Protein AF-A0A833RZD6-F1 (afdb_monomer_lite)

Foldseek 3Di:
DVVVVVVVVVVLVVCCVPPVLVSVLVVQVLFDWPFFADSVQQWDFDPDPVVDDGDTGGSPPTHDDPCCRVAVVCVVVVPDPVVNVVVVVVVVVVVVVPPPDD

pLDDT: mean 72.15, std 14.24, range [36.97, 89.56]

Secondary structure (DSSP, 8-state):
-HHHHHHHHHHHHHHHHHSHHHHHHHHHTTS--SBPPPGGGSEEEE--TTSSS-EEEESTT-B--HHIIIIIHHHHTT--HHHHHHHHHHHHHHHHTTS---

Radius of gyration: 19.31 Å; chains: 1; bounding box: 32×54×48 Å

Organism: NCBI:txid561572

InterPro domains:
  IPR032387 Acetyl-coenzyme A synthetase, N-terminal domain [PF16177] (15-69)
  IPR042099 ANL, N-terminal domain [G3DSA:3.40.50.12780] (3-98)

Sequence (102 aa):
MKNYLEFHVICFFFRSVKNPQEFWSEIAKEFYWETPATEDKFFSYNFDLNKGDIFIKWMEGASTNISFNLLDKNVKSGNDVLEIAFLKYQQETASACYCKTS

Structure (mmCIF, N/CA/C/O backbone):
data_AF-A0A833RZD6-F1
#
_entry.id   AF-A0A833RZD6-F1
#
loop_
_atom_site.group_PDB
_atom_site.id
_atom_site.type_symbol
_atom_site.label_atom_id
_atom_site.label_alt_id
_atom_site.label_comp_id
_atom_site.label_asym_id
_atom_site.label_entity_id
_atom_site.label_seq_id
_atom_site.pdbx_PDB_ins_code
_atom_site.Cartn_x
_atom_site.Cartn_y
_atom_site.Cartn_z
_atom_site.occupancy
_atom_site.B_iso_or_equiv
_atom_site.auth_seq_id
_atom_site.auth_comp_id
_atom_site.auth_asym_id
_atom_site.auth_atom_id
_atom_site.pdbx_PDB_model_num
ATOM 1 N N . MET A 1 1 ? -5.140 -31.746 -11.846 1.00 53.53 1 MET A N 1
ATOM 2 C CA . MET A 1 1 ? -4.418 -30.453 -11.766 1.00 53.53 1 MET A CA 1
ATOM 3 C C . MET A 1 1 ? -5.218 -29.304 -11.140 1.00 53.53 1 MET A C 1
ATOM 5 O O . MET A 1 1 ? -4.578 -28.423 -10.590 1.00 53.53 1 MET A O 1
ATOM 9 N N . LYS A 1 2 ? -6.565 -29.296 -11.131 1.00 53.25 2 LYS A N 1
ATOM 10 C CA . LYS A 1 2 ? -7.349 -28.197 -10.515 1.00 53.25 2 LYS A CA 1
ATOM 11 C C . LYS A 1 2 ? -7.154 -28.029 -8.988 1.00 53.25 2 LYS A C 1
ATOM 13 O O . LYS A 1 2 ? -7.184 -26.908 -8.506 1.00 53.25 2 LYS A O 1
ATOM 18 N N . ASN A 1 3 ? -6.832 -29.101 -8.257 1.00 58.09 3 ASN A N 1
ATOM 19 C CA . ASN A 1 3 ? -6.704 -29.065 -6.787 1.00 58.09 3 ASN A CA 1
ATOM 20 C C . ASN A 1 3 ? -5.425 -28.381 -6.262 1.00 58.09 3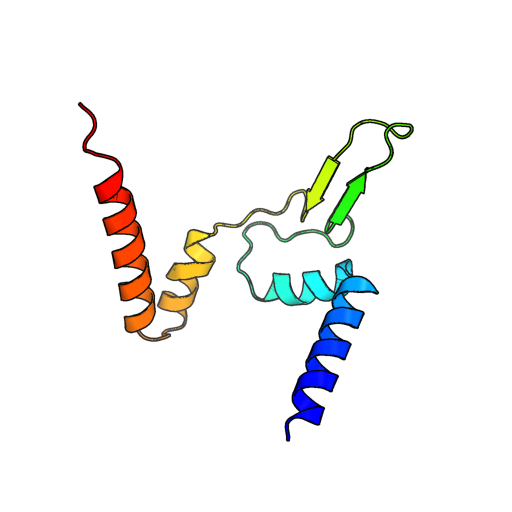 ASN A C 1
ATOM 22 O O . ASN A 1 3 ? -5.402 -27.934 -5.122 1.00 58.09 3 ASN A O 1
ATOM 26 N N . TYR A 1 4 ? -4.361 -28.294 -7.067 1.00 59.62 4 TYR A N 1
ATOM 27 C CA . TYR A 1 4 ? -3.112 -27.644 -6.643 1.00 59.62 4 TYR A CA 1
ATOM 28 C C . TYR A 1 4 ? -3.197 -26.119 -6.733 1.00 59.62 4 TYR A C 1
ATOM 30 O O . TYR A 1 4 ? -2.667 -25.428 -5.866 1.00 59.62 4 TYR A O 1
ATOM 38 N N . LEU A 1 5 ? -3.886 -25.597 -7.756 1.00 59.88 5 LEU A N 1
ATOM 39 C CA . LEU A 1 5 ? -4.088 -24.156 -7.913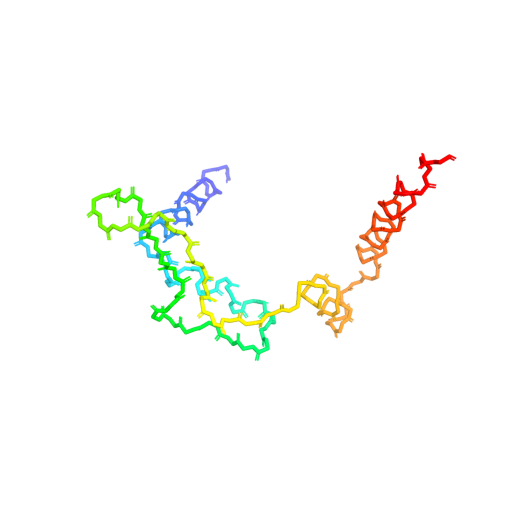 1.00 59.88 5 LEU A CA 1
ATOM 40 C C . LEU A 1 5 ? -4.976 -23.598 -6.792 1.00 59.88 5 LEU A C 1
ATOM 42 O O . LEU A 1 5 ? -4.636 -22.572 -6.213 1.00 59.88 5 LEU A O 1
ATOM 46 N N . GLU A 1 6 ? -6.061 -24.295 -6.434 1.00 61.91 6 GLU A N 1
ATOM 47 C CA . GLU A 1 6 ? -6.906 -23.883 -5.303 1.00 61.91 6 GLU A CA 1
ATOM 48 C C . GLU A 1 6 ? -6.145 -23.913 -3.978 1.00 61.91 6 GLU A C 1
ATOM 50 O O . GLU A 1 6 ? -6.207 -22.948 -3.219 1.00 61.91 6 GLU A O 1
ATOM 55 N N . PHE A 1 7 ? -5.373 -24.972 -3.714 1.00 65.75 7 PHE A N 1
ATOM 56 C CA . PHE A 1 7 ? -4.592 -25.066 -2.481 1.00 65.75 7 PHE A CA 1
ATOM 57 C C . PHE A 1 7 ? -3.568 -23.926 -2.367 1.00 65.75 7 PHE A C 1
ATOM 59 O O . PHE A 1 7 ? -3.436 -23.315 -1.309 1.00 65.75 7 PHE A O 1
ATOM 66 N N . HIS A 1 8 ? -2.892 -23.581 -3.468 1.00 66.56 8 HIS A N 1
ATOM 67 C CA . HIS A 1 8 ? -1.926 -22.485 -3.490 1.00 66.56 8 HIS A CA 1
ATOM 68 C C . HIS A 1 8 ? -2.581 -21.118 -3.234 1.00 66.56 8 HIS A C 1
ATOM 70 O O . HIS A 1 8 ? -2.087 -20.350 -2.409 1.00 66.56 8 HIS A O 1
ATOM 76 N N . VAL A 1 9 ? -3.718 -20.832 -3.877 1.00 73.19 9 VAL A N 1
ATOM 77 C CA . VAL A 1 9 ? -4.460 -19.572 -3.679 1.00 73.19 9 VAL A CA 1
ATOM 78 C C . VAL A 1 9 ? -4.967 -19.450 -2.241 1.00 73.19 9 VAL A C 1
ATOM 80 O O . VAL A 1 9 ? -4.854 -18.385 -1.635 1.00 73.19 9 VAL A O 1
ATOM 83 N N . ILE A 1 10 ? -5.462 -20.547 -1.661 1.00 74.88 10 ILE A N 1
ATOM 84 C CA . ILE A 1 10 ? -5.917 -20.585 -0.268 1.00 74.88 10 ILE A CA 1
ATOM 85 C C . ILE A 1 10 ? -4.754 -20.283 0.688 1.00 74.88 10 ILE A C 1
ATOM 87 O O . ILE A 1 10 ? -4.897 -19.450 1.582 1.00 74.88 10 ILE A O 1
ATOM 91 N N . CYS A 1 11 ? -3.581 -20.894 0.489 1.00 73.62 11 CYS A N 1
ATOM 92 C CA . CYS A 1 11 ? -2.392 -20.607 1.297 1.00 73.62 11 CYS A CA 1
ATOM 93 C C . CYS A 1 11 ? -1.939 -19.146 1.177 1.00 73.62 11 CYS A C 1
ATOM 95 O O . CYS A 1 11 ? -1.588 -18.528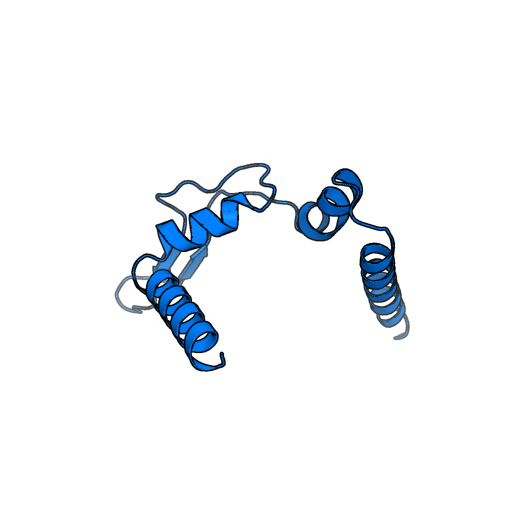 2.183 1.00 73.62 11 CYS A O 1
ATOM 97 N N . PHE A 1 12 ? -1.977 -18.593 -0.035 1.00 77.06 12 PHE A N 1
ATOM 98 C CA . PHE A 1 12 ? -1.600 -17.208 -0.303 1.00 77.06 12 PHE A CA 1
ATOM 99 C C . PHE A 1 12 ? -2.537 -16.218 0.405 1.00 77.06 12 PHE A C 1
ATOM 101 O O . PHE A 1 12 ? -2.073 -15.311 1.094 1.00 77.06 12 PHE A O 1
ATOM 108 N N . PHE A 1 13 ? -3.851 -16.453 0.341 1.00 77.62 13 PHE A N 1
ATOM 109 C CA . PHE A 1 13 ? -4.845 -15.672 1.080 1.00 77.62 13 PHE A CA 1
ATOM 110 C C . PHE A 1 13 ? -4.670 -15.792 2.601 1.00 77.62 13 PHE A C 1
ATOM 112 O O . PHE A 1 13 ? -4.677 -14.795 3.318 1.00 77.62 13 PHE A O 1
ATOM 119 N N . PHE A 1 14 ? -4.460 -17.003 3.123 1.00 83.88 14 PHE A N 1
ATOM 120 C CA . PHE A 1 14 ? -4.243 -17.173 4.561 1.00 83.88 14 PHE A CA 1
ATOM 121 C C . PHE A 1 14 ? -2.995 -16.439 5.054 1.00 83.88 14 PHE A C 1
ATOM 123 O O . PHE A 1 14 ? -3.009 -15.909 6.166 1.00 83.88 14 PHE A O 1
ATOM 130 N N . ARG A 1 15 ? -1.928 -16.392 4.248 1.00 82.50 15 ARG A N 1
ATOM 131 C CA . ARG A 1 15 ? -0.697 -15.672 4.591 1.00 82.50 15 ARG A CA 1
ATOM 132 C C . ARG A 1 15 ? -0.916 -14.157 4.614 1.00 82.50 15 ARG A C 1
ATOM 134 O O . ARG A 1 15 ? -0.469 -13.520 5.564 1.00 82.50 15 ARG A O 1
ATOM 141 N N . SER A 1 16 ? -1.652 -13.610 3.643 1.00 82.12 16 SER A N 1
ATOM 142 C CA . SER A 1 16 ? -1.938 -12.170 3.574 1.00 82.12 16 SER A CA 1
ATOM 143 C C . SER A 1 16 ? -2.784 -11.662 4.742 1.00 82.12 16 SER A C 1
ATOM 145 O O . SER A 1 16 ? -2.616 -10.522 5.170 1.00 82.12 16 SER A O 1
ATOM 147 N N . VAL A 1 17 ? -3.659 -12.512 5.290 1.00 82.56 17 VAL A N 1
ATOM 148 C CA . VAL A 1 17 ? -4.511 -12.169 6.438 1.00 82.56 17 VAL A CA 1
ATOM 149 C C . VAL A 1 17 ? -3.807 -12.403 7.776 1.00 82.56 17 VAL A C 1
ATOM 151 O O . VAL A 1 17 ? -3.963 -11.594 8.687 1.00 82.56 17 VAL A O 1
ATOM 154 N N . LYS A 1 18 ? -3.044 -13.498 7.927 1.00 85.06 18 LYS A N 1
ATOM 155 C CA . LYS A 1 18 ? -2.377 -13.827 9.202 1.00 85.06 18 LYS A CA 1
ATOM 156 C C . LYS A 1 18 ? -1.200 -12.906 9.507 1.00 85.06 18 LYS A C 1
ATOM 158 O O . LYS A 1 18 ? -1.097 -12.426 10.630 1.00 85.06 18 LYS A O 1
ATOM 163 N N . ASN A 1 19 ? -0.348 -12.657 8.513 1.00 84.69 19 ASN A N 1
ATOM 164 C CA . ASN A 1 19 ? 0.852 -11.835 8.653 1.00 84.69 19 ASN A CA 1
ATOM 165 C C . ASN A 1 19 ? 0.846 -10.735 7.579 1.00 84.69 19 ASN A C 1
ATOM 167 O O . ASN A 1 19 ? 1.655 -10.784 6.649 1.00 84.69 19 ASN A O 1
ATOM 171 N N . PRO A 1 20 ? -0.064 -9.746 7.672 1.00 81.69 20 PRO A N 1
ATOM 172 C CA . PRO A 1 20 ? -0.236 -8.747 6.623 1.00 81.69 20 PRO A CA 1
ATOM 173 C C . PRO A 1 20 ? 1.040 -7.935 6.395 1.00 81.69 20 PRO A C 1
ATOM 175 O O . PRO A 1 20 ? 1.450 -7.759 5.256 1.00 81.69 20 PRO A O 1
ATOM 178 N N . GLN A 1 21 ? 1.708 -7.485 7.456 1.00 81.56 21 GLN A N 1
ATOM 179 C CA . GLN A 1 21 ? 2.913 -6.663 7.339 1.00 81.56 21 GLN A CA 1
ATOM 180 C C . GLN A 1 21 ? 4.026 -7.376 6.560 1.00 81.56 21 GLN A C 1
ATOM 182 O O . GLN A 1 21 ? 4.524 -6.842 5.577 1.00 81.56 21 GLN A O 1
ATOM 187 N N . GLU A 1 22 ? 4.373 -8.600 6.955 1.00 83.56 22 GLU A N 1
ATOM 188 C CA . GLU A 1 22 ? 5.414 -9.394 6.296 1.00 83.56 22 GLU A CA 1
ATOM 189 C C . GLU A 1 22 ? 5.044 -9.682 4.835 1.00 83.56 22 GLU A C 1
ATOM 191 O O . GLU A 1 22 ? 5.807 -9.366 3.924 1.00 83.56 22 GLU A O 1
ATOM 196 N N . PHE A 1 23 ? 3.836 -10.195 4.601 1.00 86.25 23 PHE A N 1
ATOM 197 C CA . PHE A 1 23 ? 3.356 -10.554 3.271 1.00 86.25 23 PHE A CA 1
ATOM 198 C C . PHE A 1 23 ? 3.317 -9.361 2.308 1.00 86.25 23 PHE A C 1
ATOM 200 O O . PHE A 1 23 ? 3.845 -9.424 1.199 1.00 86.25 23 PHE A O 1
ATOM 207 N N . TRP A 1 24 ? 2.706 -8.251 2.722 1.00 82.25 24 TRP A N 1
ATOM 208 C CA . TRP A 1 24 ? 2.589 -7.076 1.867 1.00 82.25 24 TRP A CA 1
ATOM 209 C C . TRP A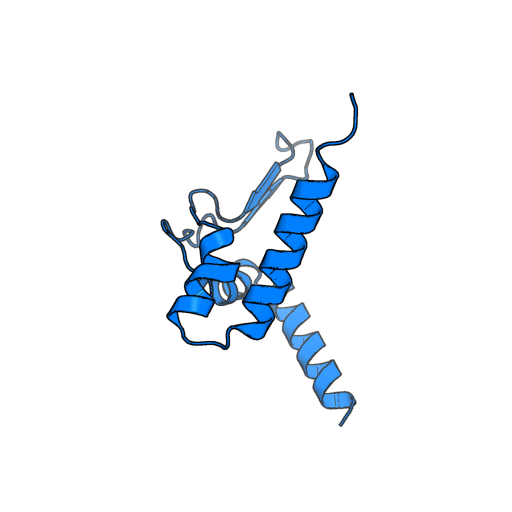 1 24 ? 3.930 -6.352 1.711 1.00 82.25 24 TRP A C 1
ATOM 211 O O . TRP A 1 24 ? 4.162 -5.755 0.662 1.00 82.25 24 TRP A O 1
ATOM 221 N N . SER A 1 25 ? 4.841 -6.450 2.689 1.00 83.38 25 SER A N 1
ATOM 222 C CA . SER A 1 25 ? 6.209 -5.940 2.538 1.00 83.38 25 SER A CA 1
ATOM 223 C C . SER A 1 25 ? 7.006 -6.705 1.477 1.00 83.38 25 SER A C 1
ATOM 225 O O . SER A 1 25 ? 7.793 -6.095 0.757 1.00 83.38 25 SER A O 1
ATOM 227 N N . GLU A 1 26 ? 6.789 -8.019 1.332 1.00 85.62 26 GLU A N 1
ATOM 228 C CA . GLU A 1 26 ? 7.409 -8.818 0.267 1.00 85.62 26 GLU A CA 1
ATOM 229 C C . GLU A 1 26 ? 6.949 -8.339 -1.109 1.00 85.62 26 GLU A C 1
ATOM 231 O O . GLU A 1 26 ? 7.783 -8.084 -1.973 1.00 85.62 26 GLU A O 1
ATOM 236 N N . ILE A 1 27 ? 5.642 -8.120 -1.275 1.00 83.69 27 ILE A N 1
ATOM 237 C CA . ILE A 1 27 ? 5.070 -7.582 -2.516 1.00 83.69 27 ILE A CA 1
ATOM 238 C C . ILE A 1 27 ? 5.572 -6.154 -2.771 1.00 83.69 27 ILE A C 1
ATOM 240 O O . ILE A 1 27 ? 5.918 -5.802 -3.895 1.00 83.69 27 ILE A O 1
ATOM 244 N N . ALA A 1 28 ? 5.668 -5.319 -1.733 1.00 83.69 28 ALA A N 1
ATOM 245 C CA . ALA A 1 28 ? 6.144 -3.945 -1.869 1.00 83.69 28 ALA A CA 1
ATOM 246 C C . ALA A 1 28 ? 7.586 -3.864 -2.400 1.00 83.69 28 ALA A C 1
ATOM 248 O O . ALA A 1 28 ? 7.893 -2.924 -3.132 1.00 83.69 28 ALA A O 1
ATOM 249 N N . LYS A 1 29 ? 8.451 -4.850 -2.105 1.00 83.44 29 LYS A N 1
ATOM 250 C CA . LYS A 1 29 ? 9.832 -4.924 -2.631 1.00 83.44 29 LYS A CA 1
ATOM 251 C C . LYS A 1 29 ? 9.891 -5.091 -4.148 1.00 83.44 29 LYS A C 1
ATOM 253 O O . LYS A 1 29 ? 10.914 -4.775 -4.751 1.00 83.44 29 LYS A O 1
ATOM 258 N N . GLU A 1 30 ? 8.823 -5.578 -4.772 1.00 82.94 30 GLU A N 1
ATOM 259 C CA . GLU A 1 30 ? 8.756 -5.685 -6.226 1.00 82.94 30 GLU A CA 1
ATOM 260 C C . GLU A 1 30 ? 8.572 -4.320 -6.891 1.00 82.94 30 GLU A C 1
ATOM 262 O O . GLU A 1 30 ? 8.884 -4.169 -8.069 1.00 82.94 30 GLU A O 1
ATOM 267 N N . PHE A 1 31 ? 8.110 -3.303 -6.168 1.00 81.75 31 PHE A N 1
ATOM 268 C CA . PHE A 1 31 ? 7.920 -1.961 -6.705 1.00 81.75 31 PHE A CA 1
ATOM 269 C C . PHE A 1 31 ? 9.137 -1.073 -6.448 1.00 81.75 31 PHE A C 1
ATOM 271 O O . PHE A 1 31 ? 9.902 -1.248 -5.502 1.00 81.75 31 PHE A O 1
ATOM 278 N N . TYR A 1 32 ? 9.316 -0.089 -7.319 1.00 82.31 32 TYR A N 1
ATOM 279 C CA . TYR A 1 32 ? 10.228 1.015 -7.097 1.00 82.31 32 TYR A CA 1
ATOM 280 C C . TYR A 1 32 ? 9.642 1.968 -6.055 1.00 82.31 32 TYR A C 1
ATOM 282 O O . TYR A 1 32 ? 8.495 2.406 -6.175 1.00 82.31 32 TYR A O 1
ATOM 290 N N . TRP A 1 33 ? 10.456 2.319 -5.068 1.00 83.69 33 TRP A N 1
ATOM 291 C CA . TRP A 1 33 ? 10.149 3.307 -4.042 1.00 83.69 33 TRP A CA 1
ATOM 292 C C . TRP A 1 33 ? 11.271 4.336 -4.012 1.00 83.69 33 TRP A C 1
ATOM 294 O O . TRP A 1 33 ? 12.445 3.970 -4.027 1.00 83.69 33 TRP A O 1
ATOM 304 N N . GLU A 1 34 ? 10.910 5.615 -3.965 1.00 84.69 34 GLU A N 1
ATOM 305 C CA . GLU A 1 34 ? 11.873 6.693 -3.723 1.00 84.69 34 GLU A CA 1
ATOM 306 C C . GLU A 1 34 ? 12.245 6.718 -2.239 1.00 84.69 34 GLU A C 1
ATOM 308 O O . GLU A 1 34 ? 13.422 6.726 -1.888 1.00 84.69 34 GLU A O 1
ATOM 313 N N . THR A 1 35 ? 11.225 6.641 -1.378 1.00 84.50 35 THR A N 1
ATOM 314 C CA . THR A 1 35 ? 11.376 6.422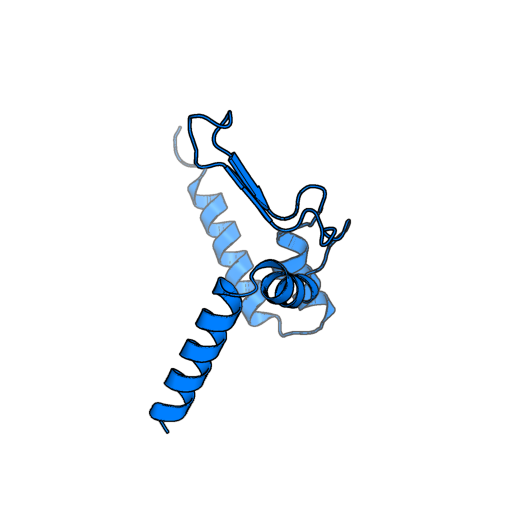 0.061 1.00 84.50 35 THR A CA 1
ATOM 315 C C . THR A 1 35 ? 10.642 5.132 0.420 1.00 84.50 35 THR A C 1
ATOM 317 O O . THR A 1 35 ? 9.413 5.095 0.295 1.00 84.50 35 THR A O 1
ATOM 320 N N . PRO A 1 36 ? 11.347 4.057 0.815 1.00 80.94 36 PRO A N 1
ATOM 321 C CA . PRO A 1 36 ? 10.706 2.800 1.179 1.00 80.94 36 PRO A CA 1
ATOM 322 C C . PRO A 1 36 ? 9.917 2.941 2.486 1.00 80.94 36 PRO A C 1
ATOM 324 O O . PRO A 1 36 ? 10.299 3.692 3.384 1.00 80.94 36 PRO A O 1
ATOM 327 N N . ALA A 1 37 ? 8.821 2.190 2.596 1.00 81.25 37 ALA A N 1
ATOM 328 C CA . ALA A 1 37 ? 8.043 2.113 3.827 1.00 81.25 37 ALA A CA 1
ATOM 329 C C . ALA A 1 37 ? 8.861 1.452 4.943 1.00 81.25 37 ALA A C 1
ATOM 331 O O . ALA A 1 37 ? 9.536 0.447 4.708 1.00 81.25 37 ALA A O 1
ATOM 332 N N . THR A 1 38 ? 8.769 1.979 6.162 1.00 80.06 38 THR A N 1
ATOM 333 C CA . THR A 1 38 ? 9.325 1.306 7.336 1.00 80.06 38 THR A CA 1
ATOM 334 C C . THR A 1 38 ? 8.353 0.237 7.834 1.00 80.06 38 THR A C 1
ATOM 336 O O . THR A 1 38 ? 7.132 0.397 7.759 1.00 80.06 38 THR A O 1
ATOM 339 N N . GLU A 1 39 ? 8.890 -0.886 8.313 1.00 72.31 39 GLU A N 1
ATOM 340 C CA . GLU A 1 39 ? 8.089 -2.047 8.722 1.00 72.31 39 GLU A CA 1
ATOM 341 C C . GLU A 1 39 ? 7.065 -1.687 9.815 1.00 72.31 39 GLU A C 1
ATOM 343 O O . GLU A 1 39 ? 5.913 -2.106 9.750 1.00 72.31 39 GLU A O 1
ATOM 348 N N . ASP A 1 40 ? 7.446 -0.825 10.758 1.00 74.62 40 ASP A N 1
ATOM 349 C CA . ASP A 1 40 ? 6.616 -0.333 11.864 1.00 74.62 40 ASP A CA 1
ATOM 350 C C . ASP A 1 40 ? 5.419 0.532 11.427 1.00 74.62 40 ASP A C 1
ATOM 352 O O . ASP A 1 40 ? 4.464 0.684 12.188 1.00 74.62 40 ASP A O 1
ATOM 356 N N . LYS A 1 41 ? 5.440 1.083 10.207 1.00 77.69 41 LYS A N 1
ATOM 357 C CA . LYS A 1 41 ? 4.393 1.973 9.666 1.00 77.69 41 LYS A CA 1
ATOM 358 C C . LYS A 1 41 ? 3.748 1.439 8.394 1.00 77.69 41 LYS A C 1
ATOM 360 O O . LYS A 1 41 ? 3.137 2.185 7.624 1.00 77.69 41 LYS A O 1
ATOM 365 N N . PHE A 1 42 ? 3.863 0.134 8.172 1.00 81.19 42 PHE A N 1
ATOM 366 C CA . PHE A 1 42 ? 3.361 -0.485 6.957 1.00 81.19 42 PHE A CA 1
ATOM 367 C C . PHE A 1 42 ? 1.829 -0.437 6.861 1.00 81.19 42 PHE A C 1
ATOM 369 O O . PHE A 1 42 ? 1.280 -0.140 5.801 1.00 81.19 42 PHE A O 1
ATOM 376 N N . PHE A 1 43 ? 1.126 -0.697 7.964 1.00 82.25 43 PHE A N 1
ATOM 377 C CA . PHE A 1 43 ? -0.334 -0.679 8.002 1.00 82.25 43 PHE A CA 1
ATOM 378 C C . PHE A 1 43 ? -0.836 -0.288 9.391 1.00 82.25 43 PHE A C 1
ATOM 380 O O . PHE A 1 43 ? -0.485 -0.918 10.385 1.00 82.25 43 PHE A O 1
ATOM 387 N N . SER A 1 44 ? -1.666 0.750 9.460 1.00 83.88 44 SER A N 1
ATOM 388 C CA . SER A 1 44 ? -2.257 1.237 10.704 1.00 83.88 44 SER A CA 1
ATOM 389 C C . SER A 1 44 ? -3.697 1.658 10.456 1.00 83.88 44 SER A C 1
ATOM 391 O O . SER A 1 44 ? -3.985 2.374 9.499 1.00 83.88 44 SER A O 1
ATOM 393 N N . TYR A 1 45 ? -4.621 1.214 11.300 1.00 86.88 45 TYR A N 1
ATOM 394 C CA . TYR A 1 45 ? -6.030 1.552 11.165 1.00 86.88 45 TYR A CA 1
ATOM 395 C C . TYR A 1 45 ? -6.700 1.696 12.527 1.00 86.88 45 TYR A C 1
ATOM 397 O O . TYR A 1 45 ? -6.337 1.029 13.496 1.00 86.88 45 TYR A O 1
ATOM 405 N N . ASN A 1 46 ? -7.728 2.535 12.575 1.00 89.56 46 ASN A N 1
ATOM 406 C CA . ASN A 1 46 ? -8.669 2.612 13.676 1.00 89.56 46 ASN A CA 1
ATOM 407 C C . ASN A 1 46 ? -10.093 2.590 13.112 1.00 89.56 46 ASN A C 1
ATOM 409 O O . ASN A 1 46 ? -10.453 3.451 12.316 1.00 89.56 46 ASN A O 1
ATOM 413 N N . PHE A 1 47 ? -10.893 1.615 13.544 1.00 87.25 47 PHE A N 1
ATOM 414 C CA . PHE A 1 47 ? -12.331 1.532 13.250 1.00 87.25 47 PHE A CA 1
ATOM 415 C C . PHE A 1 47 ? -13.197 1.760 14.497 1.00 87.25 47 PHE A C 1
ATOM 417 O O . PHE A 1 47 ? -14.422 1.727 14.409 1.00 87.25 47 PHE A O 1
ATOM 424 N N . ASP A 1 48 ? -12.580 1.950 15.664 1.00 85.56 48 ASP A N 1
ATOM 425 C CA . ASP A 1 48 ? -13.284 2.121 16.929 1.00 85.56 48 ASP A CA 1
ATOM 426 C C . ASP A 1 48 ? -13.552 3.607 17.172 1.00 85.56 48 ASP A C 1
ATOM 428 O O . ASP A 1 48 ? -12.630 4.389 17.418 1.00 85.56 48 ASP A O 1
ATOM 432 N N . LEU A 1 49 ? -14.835 3.973 17.134 1.00 84.81 49 LEU A N 1
ATOM 433 C CA . LEU A 1 49 ? -15.318 5.330 17.398 1.00 84.81 49 LEU A CA 1
ATOM 434 C C . LEU A 1 49 ? -14.952 5.830 18.806 1.00 84.81 49 LEU A C 1
ATOM 436 O O . LEU A 1 49 ? -14.919 7.035 19.033 1.00 84.81 49 LEU A O 1
ATOM 440 N N . ASN A 1 50 ? -14.665 4.930 19.755 1.00 88.31 50 ASN A N 1
ATOM 441 C CA . ASN A 1 50 ? -14.304 5.300 21.126 1.00 88.31 50 ASN A CA 1
ATOM 442 C C . ASN A 1 50 ? -12.802 5.559 21.306 1.00 88.31 50 ASN A C 1
ATOM 444 O O . ASN A 1 50 ? -12.399 6.124 22.320 1.00 88.31 50 ASN A O 1
ATOM 448 N N . LYS A 1 51 ? -11.961 5.128 20.357 1.00 82.62 51 LYS A N 1
ATOM 449 C CA . LYS A 1 51 ? -10.494 5.259 20.434 1.00 82.62 51 LYS A CA 1
ATOM 450 C C . LYS A 1 51 ? -9.950 6.482 19.694 1.00 82.62 51 LYS A C 1
ATOM 452 O O . LYS A 1 51 ? -8.737 6.674 19.663 1.00 82.62 51 LYS A O 1
ATOM 457 N N . GLY A 1 52 ? -10.835 7.309 19.137 1.00 85.75 52 GLY A N 1
ATOM 458 C CA . GLY A 1 52 ? -10.499 8.507 18.372 1.00 85.75 52 GLY A CA 1
ATOM 459 C C . GLY A 1 52 ? -10.990 8.418 16.931 1.00 85.75 52 GLY A C 1
ATOM 460 O O . GLY A 1 52 ? -11.891 7.640 16.617 1.00 85.75 52 GLY A O 1
ATOM 461 N N . ASP A 1 53 ? -10.389 9.221 16.055 1.00 86.88 53 ASP A N 1
ATOM 462 C CA . ASP A 1 53 ? -10.801 9.319 14.657 1.00 86.88 53 ASP A CA 1
ATOM 463 C C . ASP A 1 53 ? -10.643 7.988 13.914 1.00 86.88 53 ASP A C 1
ATOM 465 O O . ASP A 1 53 ? -9.684 7.236 14.123 1.00 86.88 53 ASP A O 1
ATOM 469 N N . ILE A 1 54 ? -11.587 7.708 13.015 1.00 89.19 54 ILE A N 1
ATOM 470 C CA . ILE A 1 54 ? -11.496 6.567 12.107 1.00 89.19 54 ILE A CA 1
ATOM 471 C C . ILE A 1 54 ? -10.451 6.892 11.045 1.00 89.19 54 ILE A C 1
ATOM 473 O O . ILE A 1 54 ? -10.575 7.879 10.320 1.00 89.19 54 ILE A O 1
ATOM 477 N N . PHE A 1 55 ? -9.440 6.039 10.917 1.00 89.06 55 PHE A N 1
ATOM 478 C CA . PHE A 1 55 ? -8.427 6.180 9.879 1.00 89.06 55 PHE A CA 1
ATOM 479 C C . PHE A 1 55 ? -7.976 4.824 9.357 1.00 89.06 55 PHE A C 1
ATOM 481 O O . PHE A 1 55 ? -8.018 3.813 10.056 1.00 89.06 55 PHE A O 1
ATOM 488 N N . ILE A 1 56 ? -7.495 4.823 8.118 1.00 89.06 56 ILE A N 1
ATOM 489 C CA . ILE A 1 56 ? -6.781 3.705 7.514 1.00 89.06 56 ILE A CA 1
ATOM 490 C C . ILE A 1 56 ? -5.566 4.309 6.819 1.00 89.06 56 ILE A C 1
ATOM 492 O O . ILE A 1 56 ? -5.706 5.137 5.920 1.00 89.06 56 ILE A O 1
ATOM 496 N N . LYS A 1 57 ? -4.376 3.918 7.257 1.00 87.00 57 LYS A N 1
ATOM 497 C CA . LYS A 1 57 ? -3.092 4.381 6.745 1.00 87.00 57 LYS A CA 1
ATOM 498 C C . LYS A 1 57 ? -2.281 3.184 6.279 1.00 87.00 57 LYS A C 1
ATOM 500 O O . LYS A 1 57 ? -2.139 2.195 6.996 1.00 87.00 57 LYS A O 1
ATOM 505 N N . TRP A 1 58 ? -1.733 3.305 5.080 1.00 85.06 58 TRP A N 1
ATOM 506 C CA . TRP A 1 58 ? -0.843 2.322 4.479 1.00 85.06 58 TRP A CA 1
ATOM 507 C C . TRP A 1 58 ? 0.481 2.991 4.144 1.00 85.06 58 TRP A C 1
ATOM 509 O O . TRP A 1 58 ? 0.476 4.087 3.585 1.00 85.06 58 TRP A O 1
ATOM 519 N N . MET A 1 59 ? 1.584 2.315 4.469 1.00 83.62 59 MET A N 1
ATOM 520 C CA . MET A 1 59 ? 2.954 2.707 4.130 1.00 83.62 59 MET A CA 1
ATOM 521 C C . MET A 1 59 ? 3.233 4.182 4.462 1.00 83.62 59 MET A C 1
ATOM 523 O O . MET A 1 59 ? 3.667 4.964 3.617 1.00 83.62 59 MET A O 1
ATOM 527 N N . GLU A 1 60 ? 2.926 4.581 5.699 1.00 83.62 60 GLU A N 1
ATOM 528 C CA . GLU A 1 60 ? 2.998 5.984 6.112 1.00 83.62 60 GLU A CA 1
ATOM 529 C C . GLU A 1 60 ? 4.449 6.487 6.069 1.00 83.62 60 GLU A C 1
ATOM 531 O O . GLU A 1 60 ? 5.330 5.958 6.744 1.00 83.62 60 GLU A O 1
ATOM 536 N N . GLY A 1 61 ? 4.688 7.530 5.268 1.00 81.56 61 GLY A N 1
ATOM 537 C CA . GLY A 1 61 ? 6.022 8.090 5.029 1.00 81.56 61 GLY A CA 1
ATOM 538 C C . GLY A 1 61 ? 6.756 7.503 3.820 1.00 81.56 61 GLY A C 1
ATOM 539 O O . GLY A 1 61 ? 7.824 8.004 3.476 1.00 81.56 61 GLY A O 1
ATOM 540 N N . ALA A 1 62 ? 6.191 6.498 3.147 1.00 86.12 62 ALA A N 1
ATOM 541 C CA . ALA A 1 62 ? 6.728 6.003 1.887 1.00 86.12 62 ALA A CA 1
ATOM 542 C C . ALA A 1 62 ? 6.338 6.921 0.721 1.00 86.12 62 ALA A C 1
ATOM 544 O O . ALA A 1 62 ? 5.220 7.440 0.667 1.00 86.12 62 ALA A O 1
ATOM 545 N N . SER A 1 63 ? 7.241 7.087 -0.244 1.00 84.00 63 SER A N 1
ATOM 546 C CA . SER A 1 63 ? 6.980 7.832 -1.476 1.00 84.00 63 SER A CA 1
ATOM 547 C C . SER A 1 63 ? 7.332 6.990 -2.695 1.00 84.00 63 SER A C 1
ATOM 549 O O . SER A 1 63 ? 8.387 6.355 -2.767 1.00 84.00 63 SER A O 1
ATOM 551 N N . THR A 1 64 ? 6.424 6.968 -3.666 1.00 84.50 64 THR A N 1
ATOM 552 C CA . THR A 1 64 ? 6.627 6.298 -4.947 1.00 84.50 64 THR A CA 1
ATOM 553 C C . THR A 1 64 ? 5.891 7.030 -6.059 1.00 84.50 64 THR A C 1
ATOM 555 O O . THR A 1 64 ? 4.894 7.715 -5.825 1.00 84.50 64 THR A O 1
ATOM 558 N N . ASN A 1 65 ? 6.375 6.850 -7.284 1.00 82.75 65 ASN A N 1
ATOM 559 C CA . ASN A 1 65 ? 5.717 7.304 -8.492 1.00 82.75 65 ASN A CA 1
ATOM 560 C C . ASN A 1 65 ? 5.033 6.110 -9.178 1.00 82.75 65 ASN A C 1
ATOM 562 O O . ASN A 1 65 ? 5.689 5.175 -9.647 1.00 82.75 65 ASN A O 1
ATOM 566 N N . ILE A 1 66 ? 3.700 6.144 -9.247 1.00 78.94 66 ILE A N 1
ATOM 567 C CA . ILE A 1 66 ? 2.909 5.061 -9.849 1.00 78.94 66 ILE A CA 1
ATOM 568 C C . ILE A 1 66 ? 3.188 4.903 -11.351 1.00 78.94 66 ILE A C 1
ATOM 570 O O . ILE A 1 66 ? 3.277 3.779 -11.843 1.00 78.94 66 ILE A O 1
ATOM 574 N N . SER A 1 67 ? 3.403 6.011 -12.068 1.00 72.94 67 SER A N 1
ATOM 575 C CA . SER A 1 67 ? 3.716 6.013 -13.502 1.00 72.94 67 SER A CA 1
ATOM 576 C C . SER A 1 67 ? 5.074 5.373 -13.775 1.00 72.94 67 SER A C 1
ATOM 578 O O . SER A 1 67 ? 5.215 4.609 -14.729 1.00 72.94 67 SER A O 1
ATOM 580 N N . PHE A 1 68 ? 6.048 5.608 -12.892 1.00 75.62 68 PHE A N 1
ATOM 581 C CA . PHE A 1 68 ? 7.363 4.984 -12.996 1.00 75.62 68 PHE A CA 1
ATOM 582 C C . PHE A 1 68 ? 7.285 3.462 -12.827 1.00 75.62 68 PHE A C 1
ATOM 584 O O . PHE A 1 68 ? 7.928 2.713 -13.559 1.00 75.62 68 PHE A O 1
ATOM 591 N N . ASN A 1 69 ? 6.466 2.990 -11.887 1.00 78.44 69 ASN A N 1
ATOM 592 C CA . ASN A 1 69 ? 6.278 1.561 -11.650 1.00 78.44 69 ASN A CA 1
ATOM 593 C C . ASN A 1 69 ? 5.549 0.841 -12.789 1.00 78.44 69 ASN A C 1
ATOM 595 O O . ASN A 1 69 ? 5.915 -0.283 -13.122 1.00 78.44 69 ASN A O 1
ATOM 599 N N . LEU A 1 70 ? 4.535 1.478 -13.381 1.00 71.19 70 LEU A N 1
ATOM 600 C CA . LEU A 1 70 ? 3.723 0.880 -14.445 1.00 71.19 70 LEU A CA 1
ATOM 601 C C . LEU A 1 70 ? 4.402 0.921 -15.819 1.00 71.19 70 LEU A C 1
ATOM 603 O O . LEU A 1 70 ? 4.238 -0.007 -16.611 1.00 71.19 70 LEU A O 1
ATOM 607 N N . LEU A 1 71 ? 5.139 1.994 -16.117 1.00 67.81 71 LEU A N 1
ATOM 608 C CA . LEU A 1 71 ? 5.666 2.254 -17.457 1.00 67.81 71 LEU A CA 1
ATOM 609 C C . LEU A 1 71 ? 7.193 2.229 -17.460 1.00 67.81 71 LEU A C 1
ATOM 611 O O . LEU A 1 71 ? 7.792 1.351 -18.078 1.00 67.81 71 LEU A O 1
ATOM 615 N N . ASP A 1 72 ? 7.838 3.145 -16.737 1.00 68.44 72 ASP A N 1
ATOM 616 C CA . ASP A 1 72 ? 9.283 3.373 -16.878 1.00 68.44 72 ASP A CA 1
ATOM 617 C C . ASP A 1 72 ? 10.132 2.180 -16.430 1.00 68.44 72 ASP A C 1
ATOM 619 O O . ASP A 1 72 ? 11.165 1.892 -17.037 1.00 68.44 72 ASP A O 1
ATOM 623 N N . LYS A 1 73 ? 9.700 1.455 -15.393 1.00 69.06 73 LYS A N 1
ATOM 624 C CA . LYS A 1 73 ? 10.367 0.233 -14.931 1.00 69.06 73 LYS A CA 1
ATOM 625 C C . LYS A 1 73 ? 10.345 -0.853 -16.010 1.00 69.06 73 LYS A C 1
ATOM 627 O O . LYS A 1 73 ? 11.376 -1.477 -16.248 1.00 69.06 73 LYS A O 1
ATOM 632 N N . ASN A 1 74 ? 9.209 -1.024 -16.687 1.00 68.31 74 ASN A N 1
ATOM 633 C CA . ASN A 1 74 ? 9.020 -2.026 -17.738 1.00 68.31 74 ASN A CA 1
ATOM 634 C C . ASN A 1 74 ? 9.781 -1.661 -19.022 1.00 68.31 74 ASN A C 1
ATOM 636 O O . ASN A 1 74 ? 10.411 -2.529 -19.626 1.00 68.31 74 ASN A O 1
ATOM 640 N N . VAL A 1 75 ? 9.808 -0.370 -19.387 1.00 66.00 75 VAL A N 1
ATOM 641 C CA . VAL A 1 75 ? 10.639 0.134 -20.497 1.00 66.00 75 VAL A CA 1
ATOM 642 C C . VAL A 1 75 ? 12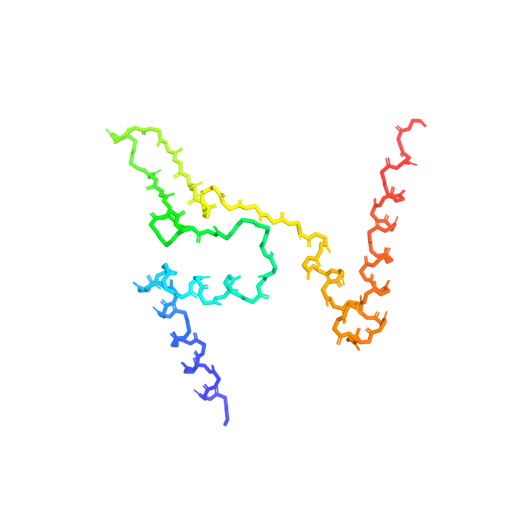.125 -0.106 -20.209 1.00 66.00 75 VAL A C 1
ATOM 644 O O . VAL A 1 75 ? 12.853 -0.590 -21.074 1.00 66.00 75 VAL A O 1
ATOM 647 N N . LYS A 1 76 ? 12.595 0.205 -18.992 1.00 64.94 76 LYS A N 1
ATOM 648 C CA . LYS A 1 76 ? 14.008 0.040 -18.603 1.00 64.94 76 LYS A CA 1
ATOM 649 C C . LYS A 1 76 ? 14.440 -1.420 -18.488 1.00 64.94 76 LYS A C 1
ATOM 651 O O . LYS A 1 76 ? 15.608 -1.709 -18.731 1.00 64.94 76 LYS A O 1
ATOM 656 N N . SER A 1 77 ? 13.535 -2.327 -18.120 1.00 65.75 77 SER A N 1
ATOM 657 C CA . SER A 1 77 ? 13.825 -3.762 -18.036 1.00 65.75 77 SER A CA 1
ATOM 658 C C . SER A 1 77 ? 13.786 -4.477 -19.390 1.00 65.75 77 SER A C 1
ATOM 660 O O . SER A 1 77 ? 14.050 -5.674 -19.435 1.00 65.75 77 SER A O 1
ATOM 662 N N . GLY A 1 78 ? 13.477 -3.768 -20.484 1.00 64.44 78 GLY A N 1
ATOM 663 C CA . GLY A 1 78 ? 13.450 -4.333 -21.835 1.00 64.44 78 GLY A CA 1
ATOM 664 C C . GLY A 1 78 ? 12.258 -5.252 -22.107 1.00 64.44 78 GLY A C 1
ATOM 665 O O . GLY A 1 78 ? 12.320 -6.039 -23.045 1.00 64.44 78 GLY A O 1
ATOM 666 N N . ASN A 1 79 ? 11.190 -5.167 -21.303 1.00 59.97 79 ASN A N 1
ATOM 667 C CA . ASN A 1 79 ? 9.971 -5.937 -21.541 1.00 59.97 79 ASN A CA 1
ATOM 668 C C . ASN A 1 79 ? 9.150 -5.259 -22.647 1.00 59.97 79 ASN A C 1
ATOM 670 O O . ASN A 1 79 ? 8.905 -4.053 -22.612 1.00 59.97 79 ASN A O 1
ATOM 674 N N . ASP A 1 80 ? 8.788 -6.053 -23.652 1.00 54.50 80 ASP A N 1
ATOM 675 C CA . ASP A 1 80 ? 8.396 -5.612 -24.986 1.00 54.50 80 ASP A CA 1
ATOM 676 C C . ASP A 1 80 ? 7.287 -4.545 -25.054 1.00 54.50 80 ASP A C 1
ATOM 678 O O . ASP A 1 80 ? 6.259 -4.564 -24.379 1.00 54.50 80 ASP A O 1
ATOM 682 N N . VAL A 1 81 ? 7.508 -3.641 -26.007 1.00 57.66 81 VAL A N 1
ATOM 683 C CA . VAL A 1 81 ? 6.818 -2.387 -26.355 1.00 57.66 81 VAL A CA 1
ATOM 684 C C . VAL A 1 81 ? 5.288 -2.500 -26.540 1.00 57.66 81 VAL A C 1
ATOM 686 O O . VAL A 1 81 ? 4.591 -1.485 -26.558 1.00 57.66 81 VAL A O 1
ATOM 689 N N . LEU A 1 82 ? 4.739 -3.711 -26.669 1.00 56.56 82 LEU A N 1
ATOM 690 C CA . LEU A 1 82 ? 3.336 -3.947 -27.031 1.00 56.56 82 LEU A CA 1
ATOM 691 C C . LEU A 1 82 ? 2.348 -3.637 -25.896 1.00 56.56 82 LEU A C 1
ATOM 693 O O . LEU A 1 82 ? 1.310 -3.024 -26.147 1.00 56.56 82 LEU A O 1
ATOM 697 N N . GLU A 1 83 ? 2.664 -3.999 -24.652 1.00 57.47 83 GLU A N 1
ATOM 698 C CA . GLU A 1 83 ? 1.762 -3.757 -23.512 1.00 57.47 83 GLU A CA 1
ATOM 699 C C . GLU A 1 83 ? 1.793 -2.283 -23.072 1.00 57.47 83 GLU A C 1
ATOM 701 O O . GLU A 1 83 ? 0.765 -1.674 -22.771 1.00 57.47 83 GLU A O 1
ATOM 706 N N . ILE A 1 84 ? 2.970 -1.659 -23.175 1.00 58.00 84 ILE A N 1
ATOM 707 C CA . ILE A 1 84 ? 3.191 -0.235 -22.893 1.00 58.00 84 ILE A CA 1
ATOM 708 C C . ILE A 1 84 ? 2.457 0.643 -23.920 1.00 58.00 84 ILE A C 1
ATOM 710 O O . ILE A 1 84 ? 1.849 1.651 -23.554 1.00 58.00 84 ILE A O 1
ATOM 714 N N . ALA A 1 85 ? 2.441 0.242 -25.198 1.00 58.19 85 ALA A N 1
ATOM 715 C CA . ALA A 1 85 ? 1.668 0.924 -26.236 1.00 58.19 85 ALA A CA 1
ATOM 716 C C . ALA A 1 85 ? 0.152 0.852 -25.979 1.00 58.19 85 ALA A C 1
ATOM 718 O O . ALA A 1 85 ? -0.553 1.841 -26.189 1.00 58.19 85 ALA A O 1
ATOM 719 N N . PHE A 1 86 ? -0.348 -0.283 -25.475 1.00 58.72 86 PHE A N 1
ATOM 720 C CA . PHE A 1 86 ? -1.766 -0.458 -25.157 1.00 58.72 86 PHE A CA 1
ATOM 721 C C . PHE A 1 86 ? -2.208 0.450 -23.999 1.00 58.72 86 PHE A C 1
ATOM 723 O O . PHE A 1 86 ? -3.239 1.118 -24.092 1.00 58.72 86 PHE A O 1
ATOM 730 N N . LEU A 1 87 ? -1.398 0.552 -22.940 1.00 59.25 87 LEU A N 1
ATOM 731 C CA . LEU A 1 87 ? -1.674 1.437 -21.802 1.00 59.25 87 LEU A CA 1
ATOM 732 C C . LEU A 1 87 ? -1.574 2.923 -22.171 1.00 59.25 87 LEU A C 1
ATOM 734 O O . LEU A 1 87 ? -2.405 3.721 -21.733 1.00 59.25 87 LEU A O 1
ATOM 738 N N . LYS A 1 88 ? -0.613 3.296 -23.025 1.00 57.69 88 LYS A N 1
ATOM 739 C CA . LYS A 1 88 ? -0.503 4.666 -23.544 1.00 57.69 88 LYS A CA 1
ATOM 740 C C . LYS A 1 88 ? -1.737 5.064 -24.360 1.00 57.69 88 LYS A C 1
ATOM 742 O O . LYS A 1 88 ? -2.287 6.141 -24.145 1.00 57.69 88 LYS A O 1
ATOM 747 N N . TYR A 1 89 ? -2.232 4.169 -25.216 1.00 57.19 89 TYR A N 1
ATOM 748 C CA . TYR A 1 89 ? -3.458 4.394 -25.986 1.00 57.19 89 TYR A CA 1
ATOM 749 C C . TYR A 1 89 ? -4.694 4.576 -25.083 1.00 57.19 89 TYR A C 1
ATOM 751 O O . TYR A 1 89 ? -5.534 5.440 -25.335 1.00 57.19 89 TYR A O 1
ATOM 759 N N . GLN A 1 90 ? -4.798 3.819 -23.985 1.00 56.81 90 GLN A N 1
ATOM 760 C CA . GLN A 1 90 ? -5.888 3.972 -23.009 1.00 56.81 90 GLN A CA 1
ATOM 761 C C . GLN A 1 90 ? -5.819 5.306 -22.238 1.00 56.81 90 GLN A C 1
ATOM 763 O O . GLN A 1 90 ? -6.847 5.943 -22.022 1.00 56.81 90 GLN A O 1
ATOM 768 N N . GLN A 1 91 ? -4.630 5.786 -21.858 1.00 55.19 91 GLN A N 1
ATOM 769 C CA . GLN A 1 91 ? -4.496 7.094 -21.196 1.00 55.19 91 GLN A CA 1
ATOM 770 C C . GLN A 1 91 ? -4.755 8.277 -22.143 1.00 55.19 91 GLN A C 1
ATOM 772 O O . GLN A 1 91 ? -5.376 9.266 -21.744 1.00 55.19 91 GLN A O 1
ATOM 777 N N . GLU A 1 92 ? -4.328 8.185 -23.404 1.00 55.59 92 GLU A N 1
ATOM 778 C CA . GLU A 1 92 ? -4.593 9.215 -24.417 1.00 55.59 92 GLU A CA 1
ATOM 779 C C . GLU A 1 92 ? -6.087 9.284 -24.777 1.00 55.59 92 GLU A C 1
ATOM 781 O O . GLU A 1 92 ? -6.645 10.377 -24.878 1.00 55.59 92 GLU A O 1
ATOM 786 N N . THR A 1 93 ? -6.774 8.141 -24.878 1.00 50.16 93 THR A N 1
ATOM 787 C CA . THR A 1 93 ? -8.234 8.096 -25.092 1.00 50.16 93 THR A CA 1
ATOM 788 C C . THR A 1 93 ? -9.025 8.569 -23.870 1.00 50.16 93 THR A C 1
ATOM 790 O O . THR A 1 93 ? -10.009 9.291 -24.034 1.00 50.16 93 THR A O 1
ATOM 793 N N . ALA A 1 94 ? -8.568 8.273 -22.648 1.00 47.78 94 ALA A N 1
ATOM 794 C CA . ALA A 1 94 ? -9.144 8.846 -21.430 1.00 47.78 94 ALA A CA 1
ATOM 795 C C . ALA A 1 94 ? -8.994 10.378 -21.403 1.00 47.78 94 ALA A C 1
ATOM 797 O O . ALA A 1 94 ? -9.954 11.081 -21.102 1.00 47.78 94 ALA A O 1
ATOM 798 N N . SER A 1 95 ? -7.836 10.907 -21.809 1.00 46.03 95 SER A N 1
ATOM 799 C CA . SER A 1 95 ? -7.580 12.355 -21.896 1.00 46.03 95 SER A CA 1
ATOM 800 C C . SER A 1 95 ? -8.391 13.035 -23.010 1.00 46.03 95 SER A C 1
ATOM 802 O O . SER A 1 95 ? -8.839 14.169 -22.846 1.00 46.03 95 SER A O 1
ATOM 804 N N . ALA A 1 96 ? -8.653 12.335 -24.120 1.00 47.16 96 ALA A N 1
ATOM 805 C CA . ALA A 1 96 ? -9.523 12.812 -25.197 1.00 47.16 96 ALA A CA 1
ATOM 806 C C . ALA A 1 96 ? -11.012 12.859 -24.795 1.00 47.16 96 ALA A C 1
ATOM 808 O O . ALA A 1 96 ? -11.770 13.663 -25.339 1.00 47.16 96 ALA A O 1
ATOM 809 N N . CYS A 1 97 ? -11.436 12.049 -23.818 1.00 39.88 97 CYS A N 1
ATOM 810 C CA . CYS A 1 97 ? -12.810 12.048 -23.308 1.00 39.88 97 CYS A CA 1
ATOM 811 C C . CYS A 1 97 ? -13.120 13.208 -22.339 1.00 39.88 97 CYS A C 1
ATOM 813 O O . CYS A 1 97 ? -14.294 13.478 -22.092 1.00 39.88 97 CYS A O 1
ATOM 815 N N . TYR A 1 98 ? -12.114 13.939 -21.841 1.00 40.81 98 TYR A N 1
ATOM 816 C CA . TYR A 1 98 ? -12.308 15.080 -20.928 1.00 40.81 98 TYR A CA 1
ATOM 817 C C . TYR A 1 98 ? -12.407 16.454 -21.610 1.00 40.81 98 TYR A C 1
ATOM 819 O O . TYR A 1 98 ? -12.510 17.465 -20.921 1.00 40.81 98 TYR A O 1
ATOM 827 N N . CYS A 1 99 ? -12.434 16.527 -22.945 1.00 40.72 99 CYS A N 1
ATOM 828 C CA . CYS A 1 99 ? -12.557 17.805 -23.653 1.00 40.72 99 CYS A CA 1
ATOM 829 C C . CYS A 1 99 ? -13.660 17.787 -24.720 1.00 40.72 99 CYS A C 1
ATOM 831 O O . CYS A 1 99 ? -13.376 17.951 -25.901 1.00 40.72 99 CYS A O 1
ATOM 833 N N . LYS A 1 100 ? -14.920 17.585 -24.304 1.00 47.50 100 LYS A N 1
ATOM 834 C CA . LYS A 1 100 ? -16.130 18.096 -24.988 1.00 47.50 100 LYS A CA 1
ATOM 835 C C . LYS A 1 100 ? -17.293 18.261 -24.001 1.00 47.50 100 LYS A C 1
ATOM 837 O O . LYS A 1 100 ? -18.279 17.539 -24.068 1.00 47.50 100 LYS A O 1
ATOM 842 N N . THR A 1 101 ? -17.192 19.247 -23.118 1.00 39.72 101 THR A N 1
ATOM 843 C CA . THR A 1 101 ? -18.367 19.947 -22.575 1.00 39.72 101 THR A CA 1
ATOM 844 C C . THR A 1 101 ? -18.032 21.429 -22.454 1.00 39.72 101 THR A C 1
ATOM 846 O O . THR A 1 101 ? -17.565 21.890 -21.414 1.00 39.72 101 THR A O 1
ATOM 849 N N . SER A 1 102 ? -18.244 22.143 -23.557 1.00 36.97 102 SER A N 1
ATOM 850 C CA . SER A 1 102 ? -18.522 23.580 -23.632 1.00 36.97 102 SER A CA 1
ATOM 851 C C . SER A 1 102 ? -19.240 23.843 -24.945 1.00 36.97 102 SER A C 1
ATOM 853 O O . SER A 1 102 ? -18.664 23.422 -25.978 1.00 36.97 102 SER A O 1
#